Protein AF-A0A9X8VL92-F1 (afdb_monomer_lite)

Radius of gyration: 17.25 Å; chains: 1; bounding box: 27×36×53 Å

Organism: Serratia marcescens (NCBI:txid615)

Foldseek 3Di:
DVVPDPPDDDPCVVVQPVQLVVCCVVPVGSDDPDDLVVLVVAQEAEAEQDDCQPPNLVVLVSVVNSVVVPRHYHYHHPDDDPCRVPSQRPVDVVSVVD

Structure (mmCIF, N/CA/C/O backbone):
data_AF-A0A9X8VL92-F1
#
_entry.id   AF-A0A9X8VL92-F1
#
loop_
_atom_site.group_PDB
_atom_site.id
_atom_site.type_symbol
_atom_site.label_atom_id
_atom_site.label_alt_id
_atom_site.label_comp_id
_atom_site.label_asym_id
_atom_site.label_entity_id
_atom_site.label_seq_id
_atom_site.pdbx_PDB_ins_code
_atom_site.Cartn_x
_atom_site.Cartn_y
_atom_site.Cartn_z
_atom_site.occupancy
_atom_site.B_iso_or_equiv
_atom_site.auth_seq_id
_atom_site.auth_comp_id
_atom_site.auth_asym_id
_atom_site.auth_atom_id
_atom_site.pdbx_PDB_model_num
ATOM 1 N N . ARG A 1 1 ? 6.105 1.533 -31.013 1.00 70.19 1 ARG A N 1
ATOM 2 C CA . ARG A 1 1 ? 6.017 0.202 -31.638 1.00 70.19 1 ARG A CA 1
ATOM 3 C C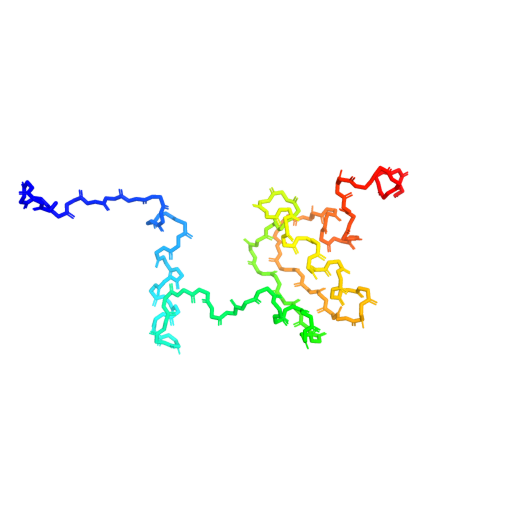 . ARG A 1 1 ? 5.756 0.306 -33.130 1.00 70.19 1 ARG A C 1
ATOM 5 O O . ARG A 1 1 ? 6.543 -0.244 -33.874 1.00 70.19 1 ARG A O 1
ATOM 12 N N . MET A 1 2 ? 4.740 1.057 -33.574 1.00 85.94 2 MET A N 1
ATOM 13 C CA . MET A 1 2 ? 4.484 1.283 -35.009 1.00 85.94 2 MET A CA 1
ATOM 14 C C . MET A 1 2 ? 5.684 1.906 -35.752 1.00 85.94 2 MET A C 1
ATOM 16 O O . MET A 1 2 ? 5.957 1.538 -36.883 1.00 85.94 2 MET A O 1
ATOM 20 N N . LEU A 1 3 ? 6.453 2.770 -35.078 1.00 90.06 3 LEU A N 1
ATOM 21 C CA . LEU A 1 3 ? 7.706 3.350 -35.588 1.00 90.06 3 LEU A CA 1
ATOM 22 C C . LEU A 1 3 ? 8.950 2.444 -35.414 1.00 90.06 3 LEU A C 1
ATOM 24 O O . LEU A 1 3 ? 10.070 2.929 -35.485 1.00 90.06 3 LEU A O 1
ATOM 28 N N . GLY A 1 4 ? 8.790 1.156 -35.089 1.00 95.06 4 GLY A N 1
ATOM 29 C CA . GLY A 1 4 ? 9.904 0.198 -34.969 1.00 95.06 4 GLY A CA 1
AT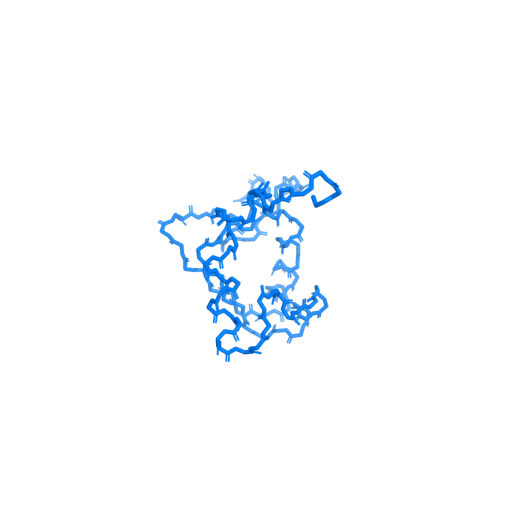OM 30 C C . GLY A 1 4 ? 10.780 0.305 -33.710 1.00 95.06 4 GLY A C 1
ATOM 31 O O . GLY A 1 4 ? 11.619 -0.556 -33.483 1.00 95.06 4 GLY A O 1
ATOM 32 N N . THR A 1 5 ? 10.582 1.311 -32.855 1.00 94.12 5 THR A N 1
ATOM 33 C CA . THR A 1 5 ? 11.298 1.425 -31.569 1.00 94.12 5 THR A CA 1
ATOM 34 C C . THR A 1 5 ? 10.589 0.678 -30.438 1.00 94.12 5 THR A C 1
ATOM 36 O O . THR A 1 5 ? 9.352 0.610 -30.427 1.00 94.12 5 THR A O 1
ATOM 39 N N . SER A 1 6 ? 11.380 0.170 -29.485 1.00 91.94 6 SER A N 1
ATOM 40 C CA . SER A 1 6 ? 10.957 -0.452 -28.217 1.00 91.94 6 SER A CA 1
ATOM 41 C C . SER A 1 6 ? 11.187 0.443 -26.992 1.00 91.94 6 SER A C 1
ATOM 43 O O . SER A 1 6 ? 10.836 0.046 -25.885 1.00 91.94 6 SER A O 1
ATOM 45 N N . ASN A 1 7 ? 11.739 1.645 -27.171 1.00 91.31 7 ASN A N 1
ATOM 46 C CA . ASN A 1 7 ? 12.003 2.571 -26.070 1.00 91.31 7 ASN A CA 1
ATOM 47 C C . ASN A 1 7 ? 10.706 3.270 -25.636 1.00 91.31 7 ASN A C 1
ATOM 49 O O . ASN A 1 7 ? 10.333 4.297 -26.201 1.00 91.31 7 ASN A O 1
ATOM 53 N N . PHE A 1 8 ? 10.032 2.701 -24.634 1.00 89.88 8 PHE A N 1
ATOM 54 C CA . PHE A 1 8 ? 8.843 3.268 -23.984 1.00 89.88 8 PHE A CA 1
ATOM 55 C C . PHE A 1 8 ? 9.050 3.359 -22.471 1.00 89.88 8 PHE A C 1
ATOM 57 O O . PHE A 1 8 ? 8.401 2.612 -21.742 1.00 89.88 8 PHE A O 1
ATOM 64 N N . PRO A 1 9 ? 9.972 4.212 -21.990 1.00 90.81 9 PRO A N 1
ATOM 65 C CA . PRO A 1 9 ? 10.053 4.470 -20.564 1.00 90.81 9 PRO A CA 1
ATOM 66 C C . PRO A 1 9 ? 8.776 5.181 -20.108 1.00 90.81 9 PRO A C 1
ATOM 68 O O . PRO A 1 9 ? 8.277 6.084 -20.785 1.00 90.81 9 PRO A O 1
ATOM 71 N N . ASP A 1 10 ? 8.263 4.789 -18.952 1.00 92.44 10 ASP A N 1
ATOM 72 C CA . ASP A 1 10 ? 7.120 5.417 -18.309 1.00 92.44 10 ASP A CA 1
ATOM 73 C C . ASP A 1 10 ? 7.381 5.612 -16.805 1.00 92.44 10 ASP A C 1
ATOM 75 O O . ASP A 1 10 ? 8.351 5.104 -16.242 1.00 92.44 10 ASP A O 1
ATOM 79 N N . CYS A 1 11 ? 6.546 6.403 -16.129 1.00 90.69 11 CYS A N 1
ATOM 80 C CA . CYS A 1 11 ? 6.754 6.714 -14.712 1.00 90.69 11 CYS A CA 1
ATOM 81 C C . CYS A 1 11 ? 6.670 5.476 -13.803 1.00 90.69 11 CYS A C 1
ATOM 83 O O . CYS A 1 11 ? 7.287 5.450 -12.736 1.00 90.69 11 CYS A O 1
ATOM 85 N N . SER A 1 12 ? 5.972 4.423 -14.233 1.00 88.00 12 SER A N 1
ATOM 86 C CA . SER A 1 12 ? 5.914 3.154 -13.518 1.00 88.00 12 SER A CA 1
ATOM 87 C C . SER A 1 12 ? 7.270 2.455 -13.451 1.00 88.00 12 SER A C 1
ATOM 89 O O . SER A 1 12 ? 7.499 1.743 -12.474 1.00 88.00 12 SER A O 1
ATOM 91 N N . ASN A 1 13 ? 8.205 2.728 -14.375 1.00 90.88 13 ASN A N 1
ATOM 92 C CA . ASN A 1 13 ? 9.579 2.232 -14.265 1.00 90.88 13 ASN A CA 1
ATOM 93 C C . ASN A 1 13 ? 10.232 2.690 -12.955 1.00 90.88 13 ASN A C 1
ATOM 95 O O . ASN A 1 13 ? 10.835 1.901 -12.236 1.00 90.88 13 ASN A O 1
ATOM 99 N N . MET A 1 14 ? 10.039 3.958 -12.583 1.00 92.12 14 MET A N 1
ATOM 100 C CA . MET A 1 14 ? 10.598 4.483 -11.336 1.00 92.12 14 MET A CA 1
ATOM 101 C C . MET A 1 14 ? 9.788 4.081 -10.099 1.00 92.12 14 MET A C 1
ATOM 103 O O . MET A 1 14 ? 10.364 3.886 -9.032 1.00 92.12 14 MET A O 1
ATOM 107 N N . CYS A 1 15 ? 8.461 3.973 -10.212 1.00 91.62 15 CYS A N 1
ATOM 108 C CA . CYS A 1 15 ? 7.593 3.809 -9.039 1.00 91.62 15 CYS A CA 1
ATOM 109 C C . CYS A 1 15 ? 7.218 2.353 -8.719 1.00 91.62 15 CYS A C 1
ATOM 111 O O . CYS A 1 15 ? 7.002 2.017 -7.554 1.00 91.62 15 CYS A O 1
ATOM 113 N N . HIS A 1 16 ? 7.093 1.491 -9.730 1.00 94.44 16 HIS A N 1
ATOM 114 C CA . HIS A 1 16 ? 6.440 0.183 -9.604 1.00 94.44 16 HIS A CA 1
ATOM 115 C C . HIS A 1 16 ? 7.173 -0.976 -10.289 1.00 94.44 16 HIS A C 1
ATOM 117 O O . HIS A 1 16 ? 6.809 -2.123 -10.050 1.00 94.44 16 HIS A O 1
ATOM 123 N N . GLU A 1 17 ? 8.209 -0.743 -11.094 1.00 94.62 17 GLU A N 1
ATOM 124 C CA . GLU A 1 17 ? 8.917 -1.834 -11.780 1.00 94.62 17 GLU A CA 1
ATOM 125 C C . GLU A 1 17 ? 9.586 -2.798 -10.800 1.00 94.62 17 GLU A C 1
ATOM 127 O O . GLU A 1 17 ? 9.395 -4.011 -10.902 1.00 94.62 17 GLU A O 1
ATOM 132 N N . ALA A 1 18 ? 10.278 -2.272 -9.786 1.00 94.94 18 ALA A N 1
ATOM 133 C CA . ALA A 1 18 ? 10.919 -3.097 -8.763 1.00 94.94 18 ALA A CA 1
ATOM 134 C C . ALA A 1 18 ? 9.907 -3.991 -8.019 1.00 94.94 18 ALA A C 1
ATOM 136 O O . ALA A 1 18 ? 10.142 -5.189 -7.839 1.00 94.94 18 ALA A O 1
ATOM 137 N N . SER A 1 19 ? 8.751 -3.440 -7.631 1.00 95.12 19 SER A N 1
ATOM 138 C CA . SER A 1 19 ? 7.698 -4.220 -6.970 1.00 95.12 19 SER A CA 1
ATOM 139 C C . SER A 1 19 ? 7.003 -5.183 -7.932 1.00 95.12 19 SER A C 1
ATOM 141 O O . SER A 1 19 ? 6.680 -6.300 -7.534 1.00 95.12 19 SER A O 1
ATOM 143 N N . GLY A 1 20 ? 6.837 -4.814 -9.203 1.00 95.62 20 GLY A N 1
ATOM 144 C CA . GLY A 1 20 ? 6.300 -5.683 -10.245 1.00 95.62 20 GLY A CA 1
ATOM 145 C C . GLY A 1 20 ? 7.162 -6.925 -10.482 1.00 95.62 20 GLY A C 1
ATOM 146 O O . GLY A 1 20 ? 6.623 -8.031 -10.556 1.00 95.62 20 GLY A O 1
ATOM 147 N N . VAL A 1 21 ? 8.491 -6.767 -10.538 1.00 96.56 21 VAL A N 1
ATOM 148 C CA . VAL A 1 21 ? 9.444 -7.888 -10.642 1.00 96.56 21 VAL A CA 1
ATOM 149 C C . VAL A 1 21 ? 9.350 -8.788 -9.410 1.00 96.56 21 VAL A C 1
ATOM 151 O O . VAL A 1 21 ? 9.147 -9.996 -9.557 1.00 96.56 21 VAL A O 1
ATOM 154 N N . GLY A 1 22 ? 9.415 -8.206 -8.207 1.00 97.00 22 GLY A N 1
ATOM 155 C CA . GLY A 1 22 ? 9.358 -8.962 -6.953 1.00 97.00 22 GLY A CA 1
ATOM 156 C C . GLY A 1 22 ? 8.042 -9.725 -6.769 1.00 97.00 22 GLY A C 1
ATOM 157 O O . GLY A 1 22 ? 8.049 -10.919 -6.484 1.00 97.00 22 GLY A O 1
ATOM 158 N N . LEU A 1 23 ? 6.894 -9.082 -7.000 1.00 97.19 23 LEU A N 1
ATOM 159 C CA . LEU A 1 23 ? 5.587 -9.735 -6.879 1.00 97.19 23 LEU A CA 1
ATOM 160 C C . LEU A 1 23 ? 5.388 -10.828 -7.934 1.00 97.19 23 LEU A C 1
ATOM 162 O O . LEU A 1 23 ? 4.833 -11.882 -7.628 1.00 97.19 23 LEU A O 1
ATOM 166 N N . LYS A 1 24 ? 5.879 -10.638 -9.164 1.00 97.50 24 LYS A N 1
ATOM 167 C CA . LYS A 1 24 ? 5.802 -11.683 -10.191 1.00 97.50 24 LYS A CA 1
ATOM 168 C C . LYS A 1 24 ? 6.615 -12.920 -9.807 1.00 97.50 24 LYS A C 1
ATOM 170 O O . LYS A 1 24 ? 6.154 -14.028 -10.060 1.00 97.50 24 LYS A O 1
ATOM 175 N N . GLN A 1 25 ? 7.780 -12.745 -9.182 1.00 98.00 25 GLN A N 1
ATOM 176 C CA . GLN A 1 25 ? 8.581 -13.858 -8.664 1.00 98.00 25 GLN A CA 1
ATOM 177 C C . GLN A 1 25 ? 7.908 -14.555 -7.474 1.00 98.00 25 GLN A C 1
ATOM 179 O O . GLN A 1 25 ? 7.916 -15.780 -7.409 1.00 98.00 25 GLN A O 1
ATOM 184 N N . SER A 1 26 ? 7.297 -13.792 -6.566 1.00 97.62 26 SER A N 1
ATOM 185 C CA . SER A 1 26 ? 6.710 -14.332 -5.333 1.00 97.62 26 SER A CA 1
ATOM 186 C C . SER A 1 26 ? 5.333 -14.972 -5.524 1.00 97.62 26 SER A C 1
ATOM 188 O O . SER A 1 26 ? 5.051 -16.006 -4.929 1.00 97.62 26 SER A O 1
ATOM 190 N N . ILE A 1 27 ? 4.452 -14.349 -6.314 1.00 96.94 27 ILE A N 1
ATOM 191 C CA . ILE A 1 27 ? 3.032 -14.734 -6.433 1.00 96.94 27 ILE A CA 1
ATOM 192 C C . ILE A 1 27 ? 2.536 -14.820 -7.886 1.00 96.94 27 ILE A C 1
ATOM 194 O O . ILE A 1 27 ? 1.339 -14.957 -8.127 1.00 96.94 27 ILE A O 1
ATOM 198 N N . GLY A 1 28 ? 3.424 -14.700 -8.879 1.00 96.81 28 GLY A N 1
ATOM 199 C CA . GLY A 1 28 ? 3.080 -14.810 -10.304 1.00 96.81 28 GLY A CA 1
ATOM 200 C C . GLY A 1 28 ? 2.390 -13.583 -10.915 1.00 96.81 28 GLY A C 1
ATOM 201 O O . GLY A 1 28 ? 2.187 -13.536 -12.129 1.00 96.81 28 GLY A O 1
ATOM 202 N N . VAL A 1 29 ? 2.060 -12.563 -10.116 1.00 96.44 29 VAL A N 1
ATOM 203 C CA . VAL A 1 29 ? 1.309 -11.371 -10.542 1.00 96.44 29 VAL A CA 1
ATOM 204 C C . VAL A 1 29 ? 2.060 -10.106 -10.132 1.00 96.44 29 VAL A C 1
ATOM 206 O O . VAL A 1 29 ? 2.275 -9.881 -8.955 1.00 96.44 29 VAL A O 1
ATOM 209 N N . GLY A 1 30 ? 2.423 -9.245 -11.088 1.00 94.88 30 GLY A N 1
ATOM 210 C CA . GLY A 1 30 ? 3.190 -8.009 -10.840 1.00 94.88 30 GLY A CA 1
ATOM 211 C C . GLY A 1 30 ? 2.354 -6.776 -10.472 1.00 94.88 30 GLY A C 1
ATOM 212 O O . GLY A 1 30 ? 2.752 -5.657 -10.775 1.00 94.88 30 GLY A O 1
ATOM 213 N N . LYS A 1 31 ? 1.152 -6.962 -9.922 1.00 92.75 31 LYS A N 1
ATOM 214 C CA . LYS A 1 31 ? 0.173 -5.891 -9.668 1.00 92.75 31 LYS A CA 1
ATOM 215 C C . LYS A 1 31 ? -0.619 -6.170 -8.396 1.00 92.75 31 LYS A C 1
ATOM 217 O O . LYS A 1 31 ? -0.612 -7.295 -7.902 1.00 92.75 31 LYS A O 1
ATOM 222 N N . GLY A 1 32 ? -1.326 -5.155 -7.900 1.00 92.62 32 GLY A N 1
ATOM 223 C CA . GLY A 1 32 ? -2.234 -5.307 -6.763 1.00 92.62 32 GLY A CA 1
ATOM 224 C C . GLY A 1 32 ? -3.263 -6.414 -7.007 1.00 92.62 32 GLY A C 1
ATOM 225 O O . GLY A 1 32 ? -3.864 -6.490 -8.081 1.00 92.62 32 GLY A O 1
ATOM 226 N N . THR A 1 33 ? -3.433 -7.285 -6.014 1.00 94.88 33 THR A N 1
ATOM 227 C CA . THR A 1 33 ? -4.293 -8.477 -6.087 1.00 94.88 33 THR A CA 1
ATOM 228 C C . THR A 1 33 ? -5.645 -8.300 -5.405 1.00 94.88 33 THR A C 1
ATOM 230 O O . THR A 1 33 ? -6.523 -9.139 -5.586 1.00 94.88 33 THR A O 1
ATOM 233 N N . ILE A 1 34 ? -5.822 -7.216 -4.650 1.00 94.06 34 ILE A N 1
ATOM 234 C CA . ILE A 1 34 ? -7.028 -6.938 -3.869 1.00 94.06 34 ILE A CA 1
ATOM 235 C C . ILE A 1 34 ? -7.915 -5.879 -4.527 1.00 94.06 34 ILE A C 1
ATOM 237 O O . ILE A 1 34 ? -7.480 -5.107 -5.387 1.00 94.06 34 ILE A O 1
ATOM 241 N N . ARG A 1 35 ? -9.164 -5.822 -4.076 1.00 93.06 35 ARG A N 1
ATOM 242 C CA . ARG A 1 35 ? -10.142 -4.774 -4.369 1.00 93.06 35 ARG A CA 1
ATOM 243 C C . ARG A 1 35 ? -10.383 -3.913 -3.132 1.00 93.06 35 ARG A C 1
ATOM 245 O O . ARG A 1 35 ? -10.001 -4.265 -2.021 1.00 93.06 35 ARG A O 1
ATOM 252 N N . ILE A 1 36 ? -11.052 -2.778 -3.329 1.00 90.56 36 ILE A N 1
ATOM 253 C CA . ILE A 1 36 ? -11.430 -1.880 -2.227 1.00 90.56 36 ILE A CA 1
ATOM 254 C C . ILE A 1 36 ? -12.314 -2.617 -1.205 1.00 90.56 36 ILE A C 1
ATOM 256 O O . ILE A 1 36 ? -12.090 -2.478 -0.009 1.00 90.56 36 ILE A O 1
ATOM 260 N N . ASP A 1 37 ? -13.227 -3.476 -1.663 1.00 93.25 37 ASP A N 1
ATOM 261 C CA . ASP A 1 37 ? -14.126 -4.256 -0.797 1.00 93.25 37 ASP A CA 1
ATOM 262 C C . ASP A 1 37 ? -13.394 -5.216 0.155 1.00 93.25 37 ASP A C 1
ATOM 264 O O . ASP A 1 37 ? -13.966 -5.667 1.148 1.00 93.25 37 ASP A O 1
ATOM 268 N N . ASP A 1 38 ? -12.131 -5.550 -0.119 1.00 95.44 38 ASP A N 1
ATOM 269 C CA . ASP A 1 38 ? -11.348 -6.418 0.761 1.00 95.44 38 ASP A CA 1
ATOM 270 C C . ASP A 1 38 ? -10.921 -5.689 2.049 1.00 95.44 38 ASP A C 1
ATOM 272 O O . ASP A 1 38 ? -10.757 -6.328 3.090 1.00 95.44 38 ASP A O 1
ATOM 276 N N . PHE A 1 39 ? -10.849 -4.350 2.039 1.00 93.75 39 PHE A N 1
ATOM 277 C CA . PHE A 1 39 ? -10.625 -3.549 3.253 1.00 93.75 39 PHE A CA 1
ATOM 278 C C . PHE A 1 39 ? -11.773 -3.696 4.262 1.00 93.75 39 PHE A C 1
ATOM 280 O O . PHE A 1 39 ? -11.547 -3.636 5.471 1.00 93.75 39 PHE A O 1
ATOM 287 N N . GLU A 1 40 ? -12.994 -3.950 3.785 1.00 92.50 40 GLU A N 1
ATOM 288 C CA . GLU A 1 40 ? -14.169 -4.166 4.638 1.00 92.50 40 GLU A CA 1
ATOM 289 C C . GLU A 1 40 ? -14.171 -5.548 5.307 1.00 92.50 40 GLU A C 1
ATOM 291 O O . GLU A 1 40 ? -14.951 -5.790 6.225 1.00 92.50 40 GLU A O 1
ATOM 296 N N . LYS A 1 41 ? -13.274 -6.448 4.893 1.00 95.44 41 LYS A N 1
ATOM 297 C CA . LYS A 1 41 ? -13.155 -7.810 5.437 1.00 95.44 41 LYS A CA 1
ATOM 298 C C . LYS A 1 41 ? -11.881 -8.017 6.249 1.00 95.44 41 LYS A C 1
ATOM 300 O O . LYS A 1 41 ? -11.823 -8.935 7.053 1.00 95.44 41 LYS A O 1
ATOM 305 N N . ALA A 1 42 ? -10.859 -7.191 6.041 1.00 96.44 42 ALA A N 1
ATOM 306 C CA . ALA A 1 42 ? -9.569 -7.352 6.699 1.00 96.44 42 ALA A CA 1
ATOM 307 C C . ALA A 1 42 ? -9.652 -7.068 8.209 1.00 96.44 42 ALA A C 1
ATOM 309 O O . ALA A 1 42 ? -10.146 -6.016 8.614 1.00 96.44 42 ALA A O 1
ATOM 310 N N . ASP A 1 43 ? -9.123 -7.970 9.035 1.00 96.25 43 ASP A N 1
ATOM 311 C CA . ASP A 1 43 ? -8.989 -7.765 10.488 1.00 96.25 43 ASP A CA 1
ATOM 312 C C . ASP A 1 43 ? -7.676 -7.066 10.861 1.00 96.25 43 ASP A C 1
ATOM 314 O O . ASP A 1 43 ? -7.567 -6.434 11.913 1.00 96.25 43 ASP A O 1
ATOM 318 N N . ALA A 1 44 ? -6.675 -7.155 9.984 1.00 95.56 44 ALA A N 1
ATOM 319 C CA . ALA A 1 44 ? -5.396 -6.481 10.125 1.00 95.56 44 ALA A CA 1
ATOM 320 C C . ALA A 1 44 ? -4.916 -5.932 8.776 1.00 95.56 44 ALA A C 1
ATOM 322 O O . ALA A 1 44 ? -5.020 -6.601 7.748 1.00 95.56 44 ALA A O 1
ATOM 323 N N . ILE A 1 45 ? -4.377 -4.714 8.786 1.00 94.94 45 ILE A N 1
ATOM 324 C CA . ILE A 1 45 ? -3.869 -4.015 7.605 1.00 94.94 45 ILE A CA 1
ATOM 325 C C . ILE A 1 45 ? -2.470 -3.498 7.917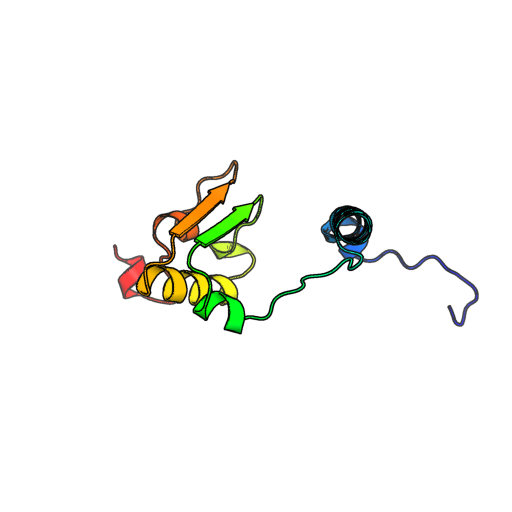 1.00 94.94 45 ILE A C 1
ATOM 327 O O . ILE A 1 45 ? -2.267 -2.745 8.868 1.00 94.94 45 ILE A O 1
ATOM 331 N N . PHE A 1 46 ? -1.504 -3.868 7.083 1.00 93.62 46 PHE A N 1
ATOM 332 C CA . PHE A 1 46 ? -0.121 -3.434 7.224 1.00 93.62 46 PHE A CA 1
ATOM 333 C C . PHE A 1 46 ? 0.244 -2.494 6.075 1.00 93.62 46 PHE A C 1
ATOM 335 O O . PHE A 1 46 ? 0.161 -2.864 4.904 1.00 93.62 46 PHE A O 1
ATOM 342 N N . VAL A 1 47 ? 0.642 -1.268 6.407 1.00 91.56 47 VAL A N 1
ATOM 343 C CA . VAL A 1 47 ? 1.018 -0.224 5.448 1.00 91.56 47 VAL A CA 1
ATOM 344 C C . VAL A 1 47 ? 2.534 -0.064 5.484 1.00 91.56 47 VAL A C 1
ATOM 346 O O . VAL A 1 47 ? 3.074 0.443 6.459 1.00 91.56 47 VAL A O 1
ATOM 349 N N . PHE A 1 48 ? 3.231 -0.486 4.430 1.00 92.25 48 PHE A N 1
ATOM 350 C CA . PHE A 1 48 ? 4.693 -0.405 4.341 1.00 92.25 48 PHE A CA 1
ATOM 351 C C . PHE A 1 48 ? 5.129 0.658 3.336 1.00 92.25 48 PHE A C 1
ATOM 353 O O . PHE A 1 48 ? 4.728 0.606 2.175 1.00 92.25 48 PHE A O 1
ATOM 360 N N . GLY A 1 49 ? 5.964 1.608 3.772 1.00 88.94 49 GLY A N 1
ATOM 361 C CA . GLY A 1 49 ? 6.609 2.589 2.888 1.00 88.94 49 GLY A CA 1
ATOM 362 C C . GLY A 1 49 ? 5.637 3.456 2.078 1.00 88.94 49 GLY A C 1
ATOM 363 O O . GLY A 1 49 ? 5.998 3.966 1.022 1.00 88.94 49 GLY A O 1
ATOM 364 N N . GLN A 1 50 ? 4.393 3.593 2.542 1.00 87.44 50 GLN A N 1
ATOM 365 C CA . GLN A 1 50 ? 3.322 4.335 1.880 1.00 87.44 50 GLN A CA 1
ATOM 366 C C . GLN A 1 50 ? 2.764 5.410 2.811 1.00 87.44 50 GLN A C 1
ATOM 368 O O . GLN A 1 50 ? 2.781 5.263 4.035 1.00 87.44 50 GLN A O 1
ATOM 373 N N . ASN A 1 51 ? 2.233 6.479 2.215 1.00 87.88 51 ASN A N 1
ATOM 374 C CA . ASN A 1 51 ? 1.544 7.549 2.934 1.00 87.88 51 ASN A CA 1
ATOM 375 C C . ASN A 1 51 ? 0.138 7.798 2.350 1.00 87.88 51 ASN A C 1
ATOM 377 O O . ASN A 1 51 ? -0.038 8.673 1.502 1.00 87.88 51 ASN A O 1
ATOM 381 N N . PRO A 1 52 ? -0.877 7.016 2.761 1.00 83.69 52 PRO A N 1
ATOM 382 C CA . PRO A 1 52 ? -2.257 7.189 2.313 1.00 83.69 52 PRO A CA 1
ATOM 383 C C . PRO A 1 52 ? -2.852 8.579 2.560 1.00 83.69 52 PRO A C 1
ATOM 385 O O . PRO A 1 52 ? -3.677 9.011 1.764 1.00 83.69 52 PRO A O 1
ATOM 388 N N . GLY A 1 53 ? -2.440 9.288 3.617 1.00 79.12 53 GLY A N 1
ATOM 389 C CA . GLY A 1 53 ? -3.018 10.593 3.959 1.00 79.12 53 GLY A CA 1
ATOM 390 C C . GLY A 1 53 ? -2.790 11.655 2.881 1.00 79.12 53 GLY A C 1
ATOM 391 O O . GLY A 1 53 ? -3.696 12.417 2.561 1.00 79.12 53 GLY A O 1
ATOM 392 N N . THR A 1 54 ? -1.602 11.659 2.279 1.00 81.06 54 THR A N 1
ATOM 393 C CA . THR A 1 54 ? -1.200 12.625 1.246 1.00 81.06 54 THR A CA 1
ATOM 394 C C . THR A 1 54 ? -1.255 12.037 -0.161 1.00 81.06 54 THR A C 1
ATOM 396 O O . THR A 1 54 ? -1.754 12.686 -1.077 1.00 81.06 54 THR A O 1
ATOM 399 N N . ASN A 1 55 ? -0.801 10.7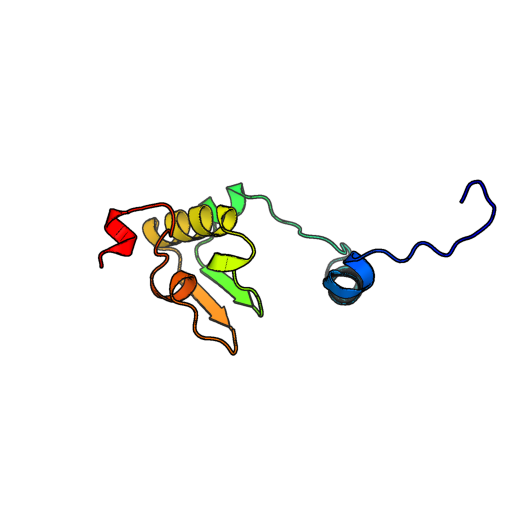94 -0.343 1.00 85.31 55 ASN A N 1
ATOM 400 C CA . ASN A 1 55 ? -0.644 10.203 -1.676 1.00 85.31 55 ASN A CA 1
ATOM 401 C C . ASN A 1 55 ? -1.920 9.508 -2.173 1.00 85.31 55 ASN A C 1
ATOM 403 O O .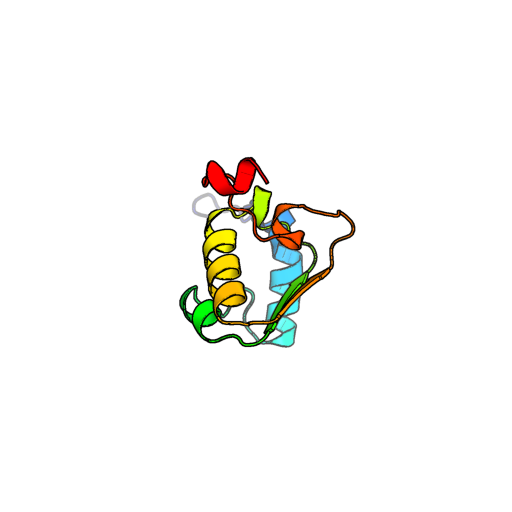 ASN A 1 55 ? -2.134 9.408 -3.379 1.00 85.31 55 ASN A O 1
ATOM 407 N N . HIS A 1 56 ? -2.772 9.018 -1.262 1.00 87.06 56 HIS A N 1
ATOM 408 C CA . HIS A 1 56 ? -3.988 8.276 -1.612 1.00 87.06 56 HIS A CA 1
ATOM 409 C C . HIS A 1 56 ? -5.188 8.621 -0.705 1.00 87.06 56 HIS A C 1
ATOM 411 O O . HIS A 1 56 ? -5.716 7.721 -0.047 1.00 87.06 56 HIS A O 1
ATOM 417 N N . PRO A 1 57 ? -5.700 9.871 -0.694 1.00 82.12 57 PRO A N 1
ATOM 418 C CA . PRO A 1 57 ? -6.754 10.285 0.244 1.00 82.12 57 PRO A CA 1
ATOM 419 C C . PRO A 1 57 ? -8.010 9.398 0.224 1.00 82.12 57 PRO A C 1
ATOM 421 O O . PRO A 1 57 ? -8.622 9.149 1.253 1.00 82.12 57 PRO A O 1
ATOM 424 N N . ARG A 1 58 ? -8.365 8.814 -0.930 1.00 84.25 58 ARG A N 1
ATOM 425 C CA . ARG A 1 58 ? -9.490 7.861 -1.023 1.00 84.25 58 ARG A CA 1
ATOM 426 C C . ARG A 1 58 ? -9.260 6.561 -0.249 1.00 84.25 58 ARG A C 1
ATOM 428 O O . ARG A 1 58 ? -10.208 6.013 0.300 1.00 84.25 58 ARG A O 1
ATOM 435 N N . MET A 1 59 ? -8.020 6.074 -0.196 1.00 87.56 59 MET A N 1
ATOM 436 C CA . MET A 1 59 ? -7.662 4.895 0.599 1.00 87.56 59 MET A CA 1
ATOM 437 C C . MET A 1 59 ? -7.798 5.185 2.097 1.00 87.56 59 MET A C 1
ATOM 439 O O . MET A 1 59 ? -8.120 4.279 2.863 1.00 87.56 59 MET A O 1
ATOM 443 N N . LEU A 1 60 ? -7.611 6.442 2.519 1.00 87.06 60 LEU A N 1
ATOM 444 C CA . LEU A 1 60 ? -7.780 6.838 3.914 1.00 87.06 60 LEU A CA 1
ATOM 445 C C . LEU A 1 60 ? -9.212 6.597 4.408 1.00 87.06 60 LEU A C 1
ATOM 447 O O . LEU A 1 60 ? -9.381 6.138 5.534 1.00 87.06 60 LEU A O 1
ATOM 451 N N . HIS A 1 61 ? -10.232 6.808 3.568 1.00 87.19 61 HIS A N 1
ATOM 452 C CA . HIS A 1 61 ? -11.620 6.488 3.919 1.00 87.19 61 HIS A CA 1
ATOM 453 C C . HIS A 1 61 ? -11.809 4.992 4.207 1.00 87.19 61 HIS A C 1
ATOM 455 O O . HIS A 1 61 ? -12.403 4.631 5.221 1.00 87.19 61 HIS A O 1
ATOM 461 N N . SER A 1 62 ? -11.250 4.115 3.367 1.00 91.50 62 SER A N 1
ATOM 462 C CA . SER A 1 62 ? -11.309 2.662 3.579 1.00 91.50 62 SER A CA 1
ATOM 463 C C . SER A 1 62 ? -10.567 2.237 4.849 1.00 91.50 62 SER A C 1
ATOM 465 O O . SER A 1 62 ? -11.070 1.416 5.612 1.00 91.50 62 SER A O 1
ATOM 467 N N . LEU A 1 63 ? -9.403 2.834 5.130 1.00 91.00 63 LEU A N 1
ATOM 468 C CA . LEU A 1 63 ? -8.663 2.592 6.374 1.00 91.00 63 LEU A CA 1
ATOM 469 C C . LEU A 1 63 ? -9.438 3.084 7.606 1.00 91.00 63 LEU A C 1
ATOM 471 O O . LEU A 1 63 ? -9.503 2.380 8.609 1.00 91.00 63 LEU A O 1
ATOM 475 N N . LYS A 1 64 ? -10.077 4.257 7.525 1.00 88.81 64 LYS A N 1
ATOM 476 C CA . LYS A 1 64 ? -10.931 4.816 8.584 1.00 88.81 64 LYS A CA 1
ATOM 477 C C . LYS A 1 64 ? -12.127 3.905 8.875 1.00 88.81 64 LYS A C 1
ATOM 479 O O . LYS A 1 64 ? -12.423 3.652 10.042 1.00 88.81 64 LYS A O 1
ATOM 484 N N . ASN A 1 65 ? -12.784 3.373 7.843 1.00 91.25 65 ASN A N 1
ATOM 485 C CA . ASN A 1 65 ? -13.880 2.412 8.000 1.00 91.25 65 ASN A CA 1
ATOM 486 C C . ASN A 1 65 ? -13.401 1.104 8.639 1.00 91.25 65 ASN A C 1
ATOM 488 O O . ASN A 1 65 ? -13.997 0.647 9.615 1.00 91.25 65 ASN A O 1
ATOM 492 N N . ALA A 1 66 ? -12.281 0.552 8.164 1.00 93.31 66 ALA A N 1
ATOM 493 C CA . ALA A 1 66 ? -11.687 -0.649 8.742 1.00 93.31 66 ALA A CA 1
ATOM 494 C C . ALA A 1 66 ? -11.319 -0.447 10.225 1.00 93.31 66 ALA A C 1
ATOM 496 O O . ALA A 1 66 ? -11.661 -1.281 11.063 1.00 93.31 66 ALA A O 1
ATOM 497 N N . ALA A 1 67 ? -10.709 0.690 10.580 1.00 90.88 67 ALA A N 1
ATOM 498 C CA . ALA A 1 67 ? -10.392 1.036 11.966 1.00 90.88 67 ALA A CA 1
ATOM 499 C C . ALA A 1 67 ? -11.652 1.151 12.842 1.00 90.88 67 ALA A C 1
ATOM 501 O O . ALA A 1 67 ? -11.679 0.616 13.948 1.00 90.88 67 ALA A O 1
ATOM 502 N N . ARG A 1 68 ? -12.721 1.793 12.342 1.00 90.81 68 ARG A N 1
ATOM 503 C CA . ARG A 1 68 ? -14.019 1.890 13.040 1.00 90.81 68 ARG A CA 1
ATOM 504 C C . ARG A 1 68 ? -14.670 0.527 13.272 1.00 90.81 68 ARG A C 1
ATOM 506 O O . ARG A 1 68 ? -15.302 0.333 14.305 1.00 90.81 68 ARG A O 1
ATOM 513 N N . ARG A 1 69 ? -14.488 -0.417 12.345 1.00 94.50 69 ARG A N 1
ATOM 514 C CA . ARG A 1 69 ? -14.921 -1.817 12.483 1.00 94.50 69 ARG A CA 1
ATOM 515 C C . ARG A 1 69 ? -14.060 -2.618 13.473 1.00 94.50 69 ARG A C 1
ATOM 517 O O . ARG A 1 69 ? -14.447 -3.714 13.861 1.00 94.50 69 ARG A O 1
ATOM 524 N N . GLY A 1 70 ? -12.922 -2.073 13.906 1.00 93.06 70 GLY A N 1
ATOM 525 C CA . GLY A 1 70 ? -12.010 -2.697 14.866 1.00 93.06 70 GLY A CA 1
ATOM 526 C C . GLY A 1 70 ? -10.785 -3.370 14.244 1.00 93.06 70 GLY A C 1
ATOM 527 O O . GLY A 1 70 ? -10.024 -4.010 14.971 1.00 93.06 70 GLY A O 1
ATOM 528 N N . ALA A 1 71 ? -10.558 -3.220 12.934 1.00 95.75 71 ALA A N 1
ATOM 529 C CA . ALA A 1 71 ? -9.368 -3.755 12.284 1.00 95.75 71 ALA A CA 1
ATOM 530 C C . ALA A 1 71 ? -8.093 -3.090 12.828 1.00 95.75 71 ALA A C 1
ATOM 532 O O . ALA A 1 71 ? -8.047 -1.883 13.090 1.00 95.75 71 ALA A O 1
ATOM 533 N N . ARG A 1 72 ? -7.026 -3.874 12.985 1.00 93.69 72 ARG A N 1
ATOM 534 C CA . ARG A 1 72 ? -5.722 -3.386 13.447 1.00 93.69 72 ARG A CA 1
ATOM 535 C C . ARG A 1 72 ? -4.908 -2.875 12.272 1.00 93.69 72 ARG A C 1
ATOM 537 O O . ARG A 1 72 ? -4.577 -3.635 11.372 1.00 93.69 72 ARG A O 1
ATOM 544 N N . ILE A 1 73 ? -4.549 -1.597 12.296 1.00 92.00 73 ILE A N 1
ATOM 545 C CA . ILE A 1 73 ? -3.763 -0.979 11.228 1.00 92.00 73 ILE A CA 1
ATOM 546 C C . ILE A 1 73 ? -2.371 -0.660 11.765 1.00 92.00 73 ILE A C 1
ATOM 548 O O . ILE A 1 73 ? -2.239 0.028 12.776 1.00 92.00 73 ILE A O 1
ATOM 552 N N . VAL A 1 74 ? -1.337 -1.168 11.096 1.00 91.25 74 VAL A N 1
ATOM 553 C CA . VAL A 1 74 ? 0.069 -0.962 11.467 1.00 91.25 74 VAL A CA 1
ATOM 554 C C . VAL A 1 74 ? 0.795 -0.296 10.308 1.00 91.25 74 VAL A C 1
ATOM 556 O O . VAL A 1 74 ? 0.786 -0.810 9.191 1.00 91.25 74 VAL A O 1
ATOM 559 N N . SER A 1 75 ? 1.432 0.843 10.573 1.00 89.62 75 SER A N 1
ATOM 560 C CA . SER A 1 75 ? 2.211 1.580 9.578 1.00 89.62 75 SER A CA 1
ATOM 561 C C . SER A 1 75 ? 3.708 1.439 9.837 1.00 89.62 75 SER A C 1
ATOM 563 O O . SER A 1 75 ? 4.181 1.702 10.942 1.00 89.62 75 SER A O 1
ATOM 565 N N . PHE A 1 76 ? 4.449 1.058 8.800 1.00 90.00 76 PHE A N 1
ATOM 566 C CA . PHE A 1 76 ? 5.905 1.008 8.763 1.00 90.00 76 PHE A CA 1
ATOM 567 C C . PHE A 1 76 ? 6.389 2.097 7.821 1.00 90.00 76 PHE A C 1
ATOM 569 O O . PHE A 1 76 ? 6.468 1.917 6.602 1.00 90.00 76 PHE A O 1
ATOM 576 N N . ASN A 1 77 ? 6.687 3.251 8.399 1.00 87.62 77 ASN A N 1
ATOM 577 C CA . ASN A 1 77 ? 7.193 4.393 7.667 1.00 87.62 77 ASN A CA 1
ATOM 578 C C . ASN A 1 77 ? 8.241 5.112 8.522 1.00 87.62 77 ASN A C 1
ATOM 580 O O . ASN A 1 77 ? 8.123 5.165 9.746 1.00 87.62 77 ASN A O 1
ATOM 584 N N . THR A 1 78 ? 9.284 5.635 7.881 1.00 84.88 78 THR A N 1
ATOM 585 C CA . THR A 1 78 ? 10.302 6.451 8.555 1.00 84.88 78 THR A CA 1
ATOM 586 C C . THR A 1 78 ? 9.737 7.809 8.964 1.00 84.88 78 THR A C 1
ATOM 588 O O . THR A 1 78 ? 10.194 8.395 9.944 1.00 84.88 78 THR A O 1
ATOM 591 N N . LEU A 1 79 ? 8.720 8.293 8.244 1.00 80.75 79 LEU A N 1
ATOM 592 C CA . LEU A 1 79 ? 8.002 9.522 8.555 1.00 80.75 79 LEU A CA 1
ATOM 593 C C . LEU A 1 79 ? 6.761 9.230 9.402 1.00 80.75 79 LEU A C 1
ATOM 595 O O . LEU A 1 79 ? 5.954 8.357 9.078 1.00 80.75 79 LEU A O 1
ATOM 599 N N . ARG A 1 80 ? 6.597 10.000 10.483 1.00 71.69 80 ARG A N 1
ATOM 600 C CA . ARG A 1 80 ? 5.376 10.001 11.295 1.00 71.69 80 ARG A CA 1
ATOM 601 C C . ARG A 1 80 ? 4.328 10.878 10.624 1.00 71.69 80 ARG A C 1
ATOM 603 O O . ARG A 1 80 ? 4.548 12.074 10.463 1.00 71.69 80 ARG A O 1
ATOM 610 N N . GLU A 1 81 ? 3.192 10.288 10.272 1.00 70.62 81 GLU A N 1
ATOM 611 C CA . GLU A 1 81 ? 2.106 10.989 9.591 1.00 70.62 81 GLU A CA 1
ATOM 612 C C . GLU A 1 81 ? 0.829 10.987 10.435 1.00 70.62 81 GLU A C 1
ATOM 614 O O . GLU A 1 81 ? 0.295 9.927 10.771 1.00 70.62 81 GLU A O 1
ATOM 619 N N . ARG A 1 82 ? 0.267 12.176 10.689 1.00 66.06 82 ARG A N 1
ATOM 620 C CA . ARG A 1 82 ? -0.971 12.338 11.476 1.00 66.06 82 ARG A CA 1
ATOM 621 C C . ARG A 1 82 ? -2.159 11.560 10.901 1.00 66.06 82 ARG A C 1
ATOM 623 O O . ARG A 1 82 ? -2.946 10.993 11.660 1.00 66.06 82 ARG A O 1
ATOM 630 N N . GLY A 1 83 ? -2.260 11.488 9.571 1.00 64.38 83 GLY A N 1
ATOM 631 C CA . GLY A 1 83 ? -3.303 10.727 8.875 1.00 64.38 83 GLY A CA 1
ATOM 632 C C . GLY A 1 83 ? -3.251 9.219 9.149 1.00 64.38 83 GLY A C 1
ATOM 633 O O . GLY A 1 83 ? -4.270 8.551 9.042 1.00 64.38 83 GLY A O 1
ATOM 634 N N . LEU A 1 84 ? -2.102 8.677 9.560 1.00 63.91 84 LEU A N 1
ATOM 635 C CA . LEU A 1 84 ? -1.938 7.259 9.907 1.00 63.91 84 LEU A CA 1
ATOM 636 C C . LEU A 1 84 ? -1.930 6.997 11.415 1.00 63.91 84 LEU A C 1
ATOM 638 O O . LEU A 1 84 ? -2.108 5.857 11.830 1.00 63.91 84 LEU A O 1
ATOM 642 N N . GLU A 1 85 ? -1.750 8.037 12.230 1.00 67.62 85 GLU A N 1
ATOM 643 C CA . GLU A 1 85 ? -1.839 7.946 13.690 1.00 67.62 85 GLU A CA 1
ATOM 644 C C . GLU A 1 85 ? -3.287 8.040 14.186 1.00 67.62 85 GLU A C 1
ATOM 646 O O . GLU A 1 85 ? -3.667 7.335 15.119 1.00 67.62 85 GLU A O 1
ATOM 651 N N . ARG A 1 86 ? -4.104 8.906 13.570 1.00 65.50 86 ARG A N 1
ATOM 652 C CA . ARG A 1 86 ? -5.487 9.165 14.009 1.00 65.50 86 ARG A CA 1
ATOM 653 C C . ARG A 1 86 ? -6.555 8.847 12.964 1.00 65.50 86 ARG A C 1
ATOM 655 O O . ARG A 1 86 ? -7.736 8.971 13.275 1.00 65.50 86 ARG A O 1
ATOM 662 N N . PHE A 1 87 ? -6.170 8.479 11.736 1.00 63.66 87 PHE A N 1
ATOM 663 C CA . PHE A 1 87 ? -7.095 8.370 10.590 1.00 63.66 87 PHE A CA 1
ATOM 664 C C . PHE A 1 87 ? -7.979 9.615 10.430 1.00 63.66 87 PHE A C 1
ATOM 666 O O . PHE A 1 87 ? -9.144 9.519 10.040 1.00 63.66 87 PHE A O 1
ATOM 673 N N . ALA A 1 88 ? -7.424 10.778 10.788 1.00 60.41 88 ALA A N 1
ATOM 674 C CA . ALA A 1 88 ? -8.105 12.054 10.693 1.00 60.41 88 ALA A CA 1
ATOM 675 C C . ALA A 1 88 ? -8.259 12.401 9.215 1.00 60.41 88 ALA A C 1
ATOM 677 O O . ALA A 1 88 ? -7.275 12.489 8.480 1.00 60.41 88 ALA A O 1
ATOM 678 N N . ASP A 1 89 ? -9.506 12.537 8.793 1.00 64.75 89 ASP A N 1
ATOM 679 C CA . ASP A 1 89 ? -9.858 12.831 7.418 1.00 64.75 89 ASP A CA 1
ATOM 680 C C . ASP A 1 89 ? -9.693 14.334 7.165 1.00 64.75 89 ASP A C 1
ATOM 682 O O . ASP A 1 89 ? -10.423 15.124 7.768 1.00 64.75 89 ASP A O 1
ATOM 686 N N . PRO A 1 90 ? -8.756 14.759 6.298 1.00 62.72 90 PRO A N 1
ATOM 687 C CA . PRO A 1 90 ? -8.533 16.175 6.031 1.00 62.72 90 PRO A CA 1
ATOM 688 C C . PRO A 1 90 ? -9.732 16.867 5.369 1.00 62.72 90 PRO A C 1
ATOM 690 O O . PRO A 1 90 ? -9.765 18.094 5.320 1.00 62.72 90 PRO A O 1
ATOM 693 N N . GLN A 1 91 ? -10.716 16.110 4.870 1.00 63.59 91 GLN A N 1
ATOM 694 C CA . GLN A 1 91 ? -11.962 16.647 4.319 1.00 63.59 91 GLN A CA 1
ATOM 695 C C . GLN A 1 91 ? -13.075 16.807 5.366 1.00 63.59 91 GLN A C 1
ATOM 697 O O . GLN A 1 91 ? -14.110 17.389 5.050 1.00 63.59 91 GLN A O 1
ATOM 702 N N . ASP A 1 92 ? -12.878 16.330 6.600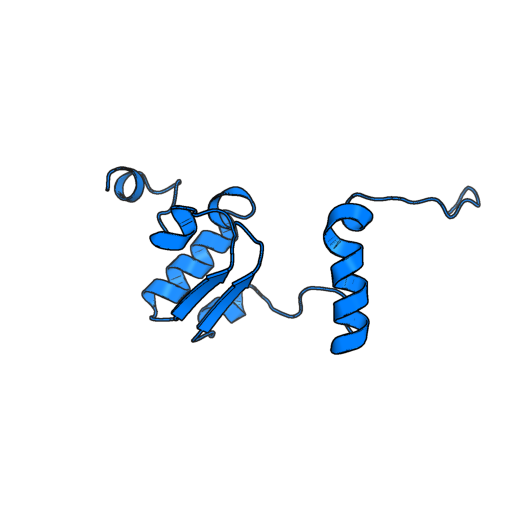 1.00 67.94 92 ASP A N 1
ATOM 703 C CA . ASP A 1 92 ? -13.827 16.465 7.708 1.00 67.94 92 ASP A CA 1
ATOM 704 C C . ASP A 1 92 ? -13.403 17.637 8.623 1.00 67.94 92 ASP A C 1
ATOM 706 O O . ASP A 1 92 ? -12.440 17.511 9.390 1.00 67.94 92 ASP A O 1
ATOM 710 N N . PRO A 1 93 ? -14.108 18.789 8.583 1.00 70.62 93 PRO A N 1
ATOM 711 C CA . PRO A 1 93 ? -13.721 19.981 9.338 1.00 70.62 93 PRO A CA 1
ATOM 712 C C . PRO A 1 93 ? -13.694 19.758 10.852 1.00 70.62 93 PRO A C 1
ATOM 714 O O . PRO A 1 93 ? -12.923 20.410 11.551 1.00 70.62 93 PRO A O 1
ATOM 717 N N . VAL A 1 94 ? -14.515 18.836 11.368 1.00 75.06 94 VAL A N 1
ATOM 718 C CA . VAL A 1 94 ? -14.581 18.537 12.804 1.00 75.06 94 VAL A CA 1
ATOM 719 C C . VAL A 1 94 ? -13.357 17.733 13.228 1.00 75.06 94 VAL A C 1
ATOM 721 O O . VAL A 1 94 ? -12.773 18.019 14.268 1.00 75.06 94 VAL A O 1
ATOM 724 N N . GLN A 1 95 ? -12.914 16.782 12.402 1.00 67.19 95 GLN A N 1
ATOM 725 C CA . GLN A 1 95 ? -11.696 16.009 12.676 1.00 67.19 95 GLN A CA 1
ATOM 726 C C . GLN A 1 95 ? -10.414 16.830 12.524 1.00 67.19 95 GLN A C 1
ATOM 728 O O . GLN A 1 95 ? -9.398 16.475 13.112 1.00 67.19 95 GLN A O 1
ATOM 733 N N . MET A 1 96 ? -10.448 17.925 11.763 1.00 69.94 96 MET A N 1
ATOM 734 C CA . MET A 1 96 ? -9.318 18.852 11.642 1.00 69.94 96 MET A CA 1
ATOM 735 C C . MET A 1 96 ? -9.181 19.821 12.824 1.00 69.94 96 MET A C 1
ATOM 737 O O . MET A 1 96 ? -8.125 20.433 12.981 1.00 69.94 96 MET A O 1
ATOM 741 N N . LEU A 1 97 ? -10.209 19.949 13.668 1.00 65.56 97 LEU A N 1
ATOM 742 C CA . LEU A 1 97 ? -10.197 20.808 14.858 1.00 65.56 97 LEU A CA 1
ATOM 743 C C . LEU A 1 97 ? -9.631 20.122 16.118 1.00 65.56 97 LEU A C 1
ATOM 745 O O . LEU A 1 97 ? -9.353 20.815 17.097 1.00 65.56 97 LEU A O 1
ATOM 749 N N . THR A 1 98 ? -9.454 18.795 16.112 1.00 55.44 98 THR A N 1
ATOM 750 C CA . THR A 1 98 ? -9.079 17.965 17.284 1.00 55.44 98 THR A CA 1
ATOM 751 C C . THR A 1 98 ? -7.876 17.061 17.021 1.00 55.44 98 THR A C 1
ATOM 753 O O . THR A 1 98 ? -6.959 16.966 17.874 1.00 55.44 98 THR A O 1
#

Sequence (98 aa):
RMLGTSNFPDCSNMCHEASGVGLKQSIGVGKGTIRIDDFEKADAIFVFGQNPGTNHPRMLHSLKNAARRGARIVSFNTLRERGLERFADPQDPVQMLT

Secondary structure (DSSP, 8-state):
-TTS------HHHHHTHHHHHHHHHHHS-SS----GGGTTT-SEEEEES--HHHH-HHHHHHHHHHHHTT-EEEEE-SS--HHHHS---TT-TTTT--

pLDDT: mean 86.47, std 11.05, range [55.44, 98.0]